Protein AF-A0ABC8UPX9-F1 (afdb_monomer)

pLDDT: mean 74.86, std 20.55, range [38.78, 97.31]

Structure (mmCIF, N/CA/C/O backbone):
data_AF-A0ABC8UPX9-F1
#
_entry.id   AF-A0ABC8UPX9-F1
#
loop_
_atom_site.group_PDB
_atom_site.id
_atom_site.type_symbol
_atom_site.label_atom_id
_atom_site.label_alt_id
_atom_site.label_comp_id
_atom_site.label_asym_id
_atom_site.label_entity_id
_atom_site.label_seq_id
_atom_site.pdbx_PDB_ins_code
_atom_site.Cartn_x
_atom_site.Cartn_y
_atom_site.Cartn_z
_atom_site.occupancy
_atom_site.B_iso_or_equiv
_atom_site.auth_seq_id
_atom_site.auth_comp_id
_atom_site.auth_asym_id
_atom_site.auth_atom_id
_atom_site.pdbx_PDB_model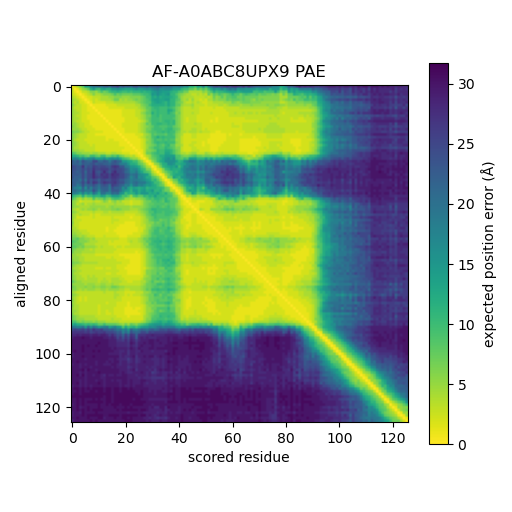_num
ATOM 1 N N . MET A 1 1 ? 20.290 9.338 -8.070 1.00 59.78 1 MET A N 1
ATOM 2 C CA . MET A 1 1 ? 19.021 9.100 -7.344 1.00 59.78 1 MET A CA 1
ATOM 3 C C . MET A 1 1 ? 19.081 7.712 -6.718 1.00 59.78 1 MET A C 1
ATOM 5 O O . MET A 1 1 ? 19.185 6.743 -7.461 1.00 59.78 1 MET A O 1
ATOM 9 N N . GLY A 1 2 ? 19.149 7.624 -5.387 1.00 74.44 2 GLY A N 1
ATOM 10 C CA . GLY A 1 2 ? 19.306 6.357 -4.658 1.00 74.44 2 GLY A CA 1
ATOM 11 C C . GLY A 1 2 ? 17.981 5.633 -4.408 1.00 74.44 2 GLY A C 1
ATOM 12 O O . GLY A 1 2 ? 16.907 6.204 -4.594 1.00 74.44 2 GLY A O 1
ATOM 13 N N . LYS A 1 3 ? 18.064 4.372 -3.965 1.00 79.69 3 LYS A N 1
ATOM 14 C CA . LYS A 1 3 ? 16.906 3.605 -3.485 1.00 79.69 3 LYS A CA 1
ATOM 15 C C . LYS A 1 3 ? 16.260 4.371 -2.318 1.00 79.69 3 LYS A C 1
ATOM 17 O O . LYS A 1 3 ? 16.975 4.687 -1.368 1.00 79.69 3 LYS A O 1
ATOM 22 N N . PRO A 1 4 ? 14.952 4.680 -2.359 1.00 82.06 4 PRO A N 1
ATOM 23 C CA . PRO A 1 4 ? 14.311 5.383 -1.259 1.00 82.06 4 PRO A CA 1
ATOM 24 C C . PRO A 1 4 ? 14.291 4.489 -0.017 1.00 82.06 4 PRO A C 1
ATOM 26 O O . PRO A 1 4 ? 14.042 3.282 -0.116 1.00 82.06 4 PRO A O 1
ATOM 29 N N . THR A 1 5 ? 14.545 5.093 1.142 1.00 86.50 5 THR A N 1
ATOM 30 C CA . THR A 1 5 ? 14.496 4.428 2.448 1.00 86.50 5 THR A CA 1
ATOM 31 C C . THR A 1 5 ? 13.133 4.690 3.092 1.00 86.50 5 THR A C 1
ATOM 33 O O . THR A 1 5 ? 12.782 5.855 3.290 1.00 86.50 5 THR A O 1
ATOM 36 N N . PRO A 1 6 ? 12.343 3.653 3.425 1.00 84.75 6 PRO A N 1
ATOM 37 C CA . PRO A 1 6 ? 11.082 3.834 4.136 1.00 84.75 6 PRO A CA 1
ATOM 38 C C . PRO A 1 6 ? 11.301 4.413 5.536 1.00 84.75 6 PRO A C 1
ATOM 40 O O . PRO A 1 6 ? 12.210 3.992 6.250 1.00 84.75 6 PRO A O 1
ATOM 43 N N . LYS A 1 7 ? 10.418 5.322 5.954 1.00 90.50 7 LYS A N 1
ATOM 44 C CA . LYS A 1 7 ? 10.374 5.856 7.321 1.00 90.50 7 LYS A CA 1
ATOM 45 C C . LYS A 1 7 ? 9.668 4.875 8.256 1.00 90.50 7 LYS A C 1
ATOM 47 O O . LYS A 1 7 ? 8.448 4.926 8.431 1.00 90.50 7 LYS A O 1
ATOM 52 N N . ALA A 1 8 ? 10.422 3.928 8.809 1.00 89.19 8 ALA A N 1
ATOM 53 C CA . ALA A 1 8 ? 9.887 2.865 9.661 1.00 89.19 8 ALA A CA 1
ATOM 54 C C . ALA A 1 8 ? 9.184 3.408 10.920 1.00 89.19 8 ALA A C 1
ATOM 56 O O . ALA A 1 8 ? 8.188 2.842 11.369 1.00 89.19 8 ALA A O 1
ATOM 57 N N . GLU A 1 9 ? 9.661 4.530 11.456 1.00 95.25 9 GLU A N 1
ATOM 58 C CA . GLU A 1 9 ? 9.094 5.242 12.598 1.00 95.25 9 GLU A CA 1
ATOM 59 C C . GLU A 1 9 ? 7.661 5.723 12.341 1.00 95.25 9 GLU A C 1
ATOM 61 O O . GLU A 1 9 ? 6.800 5.581 13.210 1.00 95.25 9 GLU A O 1
ATOM 66 N N . VAL A 1 10 ? 7.371 6.189 11.121 1.00 94.12 10 VAL A N 1
ATOM 67 C CA . VAL A 1 10 ? 6.025 6.619 10.714 1.00 94.12 10 VAL A CA 1
ATOM 68 C C . VAL A 1 10 ? 5.084 5.421 10.688 1.00 94.12 10 VAL A C 1
ATOM 70 O O . VAL A 1 10 ? 4.002 5.460 11.271 1.00 94.12 10 VAL A O 1
ATOM 73 N N . MET A 1 11 ? 5.517 4.316 10.077 1.00 92.50 11 MET A N 1
ATOM 74 C CA . MET A 1 11 ? 4.709 3.097 10.017 1.00 92.50 11 MET A CA 1
ATOM 75 C C . MET A 1 11 ? 4.471 2.495 11.403 1.00 92.50 11 MET A C 1
ATOM 77 O O . MET A 1 11 ? 3.376 2.012 11.683 1.00 92.50 11 MET A O 1
ATOM 81 N N . LYS A 1 12 ? 5.469 2.548 12.291 1.00 94.88 12 LYS A N 1
ATOM 82 C CA . LY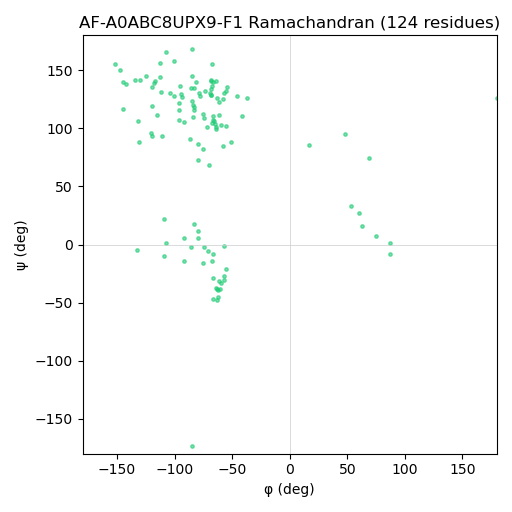S A 1 12 ? 5.332 2.113 13.685 1.00 94.88 12 LYS A CA 1
ATOM 83 C C . LYS A 1 12 ? 4.296 2.955 14.431 1.00 94.88 12 LYS A C 1
ATOM 85 O O . LYS A 1 12 ? 3.459 2.390 15.131 1.00 94.88 12 LYS A O 1
ATOM 90 N N . TYR A 1 13 ? 4.333 4.276 14.266 1.00 96.44 13 TYR A N 1
ATOM 91 C CA . TYR A 1 13 ? 3.359 5.181 14.871 1.00 96.44 13 TYR A CA 1
ATOM 92 C C . TYR A 1 13 ? 1.938 4.934 14.342 1.00 96.44 13 TYR A C 1
ATOM 94 O O . TYR A 1 13 ? 1.013 4.753 15.123 1.00 96.44 13 TYR A O 1
ATOM 102 N N . LEU A 1 14 ? 1.748 4.834 13.025 1.00 95.56 14 LEU A N 1
ATOM 103 C CA . LEU A 1 14 ? 0.417 4.602 12.448 1.00 95.56 14 LEU A CA 1
ATOM 104 C C . LEU A 1 14 ? -0.174 3.254 12.888 1.00 95.56 14 LEU A C 1
ATOM 106 O O . LEU A 1 14 ? -1.355 3.178 13.229 1.00 95.56 14 LEU A O 1
ATOM 110 N N . LYS A 1 15 ? 0.657 2.208 12.985 1.00 92.94 15 LYS A N 1
ATOM 111 C CA . LYS A 1 15 ? 0.248 0.919 13.562 1.00 92.94 15 LYS A CA 1
ATOM 112 C C . LYS A 1 15 ? -0.153 1.038 15.034 1.00 92.94 15 LYS A C 1
ATOM 114 O O . LYS A 1 15 ? -1.136 0.420 15.433 1.00 92.94 15 LYS A O 1
ATOM 119 N N . SER A 1 16 ? 0.550 1.841 15.840 1.00 95.81 16 SER A N 1
ATOM 120 C CA . SER A 1 16 ? 0.154 2.070 17.240 1.00 95.81 16 SER A CA 1
ATOM 121 C C . SER A 1 16 ? -1.168 2.838 17.358 1.00 95.81 16 SER A C 1
ATOM 123 O O . SER A 1 16 ? -1.936 2.586 18.282 1.00 95.81 16 SER A O 1
ATOM 125 N N . GLN A 1 17 ? -1.484 3.690 16.377 1.00 96.56 17 GLN A N 1
ATOM 126 C CA . GLN A 1 17 ? -2.786 4.352 16.219 1.00 96.56 17 GLN A CA 1
ATOM 127 C C . GLN A 1 17 ? -3.863 3.456 15.575 1.00 96.56 17 GLN A C 1
ATOM 129 O O . GLN A 1 17 ? -4.923 3.947 15.194 1.00 96.56 17 GLN A O 1
ATOM 134 N N . LYS A 1 18 ? -3.618 2.144 15.451 1.00 96.12 18 LYS A N 1
ATOM 135 C CA . LYS A 1 18 ? -4.554 1.154 14.886 1.00 96.12 18 LYS A CA 1
ATOM 136 C C . LYS A 1 18 ? -4.957 1.425 13.430 1.00 96.12 18 LYS A C 1
ATOM 138 O O . LYS A 1 18 ? -6.026 0.991 12.995 1.00 96.12 18 LYS A O 1
ATOM 143 N N . TYR A 1 19 ? -4.105 2.100 12.657 1.00 97.31 19 TYR A N 1
ATOM 144 C CA . TYR A 1 19 ? -4.281 2.133 11.210 1.00 97.31 19 TYR A CA 1
ATOM 145 C C . TYR A 1 19 ? -4.008 0.750 10.632 1.00 97.31 19 TYR A C 1
ATOM 147 O O . TYR A 1 19 ? -3.019 0.094 10.961 1.00 97.31 19 TYR A O 1
ATOM 155 N N . THR A 1 20 ? -4.899 0.329 9.748 1.00 95.62 20 THR A N 1
ATOM 156 C CA . THR A 1 20 ? -4.811 -0.935 9.028 1.00 95.62 20 THR A CA 1
ATOM 157 C C . THR A 1 20 ? -4.164 -0.697 7.673 1.00 95.62 20 THR A C 1
ATOM 159 O O . THR A 1 20 ? -4.510 0.268 6.990 1.00 95.62 20 THR A O 1
ATOM 162 N N . ASP A 1 21 ? -3.241 -1.570 7.275 1.00 95.62 21 ASP A N 1
ATOM 163 C CA . ASP A 1 21 ? -2.574 -1.491 5.982 1.00 95.62 21 ASP A CA 1
ATOM 164 C C . ASP A 1 21 ? -3.307 -2.349 4.945 1.00 95.62 21 ASP A C 1
ATOM 166 O O . ASP A 1 21 ? -3.529 -3.539 5.154 1.00 95.62 21 ASP A O 1
ATOM 170 N N . GLY A 1 22 ? -3.662 -1.762 3.799 1.00 94.75 22 GLY A N 1
ATOM 171 C CA . GLY A 1 22 ? -4.288 -2.492 2.697 1.00 94.75 22 GLY A CA 1
ATOM 172 C C . GLY A 1 22 ? -3.445 -3.673 2.211 1.00 94.75 22 GLY A C 1
ATOM 173 O O . GLY A 1 22 ? -4.005 -4.661 1.750 1.00 94.75 22 GLY A O 1
ATOM 174 N N . LYS A 1 23 ? -2.114 -3.626 2.378 1.00 92.88 23 LYS A N 1
ATOM 175 C CA . LYS A 1 23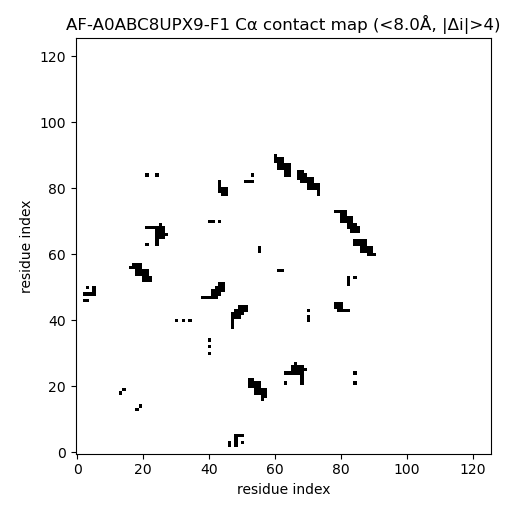 ? -1.213 -4.744 2.050 1.00 92.88 23 LYS A CA 1
ATOM 176 C C . LYS A 1 23 ? -1.578 -6.039 2.782 1.00 92.88 23 LYS A C 1
ATOM 178 O O . LYS A 1 23 ? -1.364 -7.116 2.232 1.00 92.88 23 LYS A O 1
ATOM 183 N N . ASP A 1 24 ? -2.146 -5.937 3.980 1.00 92.69 24 ASP A N 1
ATOM 184 C CA . ASP A 1 24 ? -2.544 -7.093 4.789 1.00 92.69 24 ASP A CA 1
ATOM 185 C C . ASP A 1 24 ? -3.774 -7.824 4.198 1.00 92.69 24 ASP A C 1
ATOM 187 O O . ASP A 1 24 ? -4.144 -8.895 4.665 1.00 92.69 24 ASP A O 1
ATOM 191 N N . TYR A 1 25 ? -4.382 -7.271 3.137 1.00 93.31 25 TYR A N 1
ATOM 192 C CA . TYR A 1 25 ? -5.542 -7.807 2.413 1.00 93.31 25 TYR A CA 1
ATOM 193 C C . TYR A 1 25 ? -5.163 -8.318 1.014 1.00 93.31 25 TYR A C 1
ATOM 195 O O . TYR A 1 25 ? -6.010 -8.390 0.121 1.00 93.31 25 TYR A O 1
ATOM 203 N N . ALA A 1 26 ? -3.890 -8.646 0.790 1.00 89.25 26 ALA A N 1
ATOM 204 C CA . ALA A 1 26 ? -3.451 -9.316 -0.431 1.00 89.25 26 ALA A CA 1
ATOM 205 C C . ALA A 1 26 ? -3.989 -10.756 -0.483 1.00 89.25 26 ALA A C 1
ATOM 207 O O . ALA A 1 26 ? -4.053 -11.434 0.540 1.00 89.25 26 ALA A O 1
ATOM 208 N N . GLY A 1 27 ? -4.399 -11.207 -1.669 1.00 77.31 27 GLY A N 1
ATOM 209 C CA . GLY A 1 27 ? -4.842 -12.587 -1.891 1.00 77.31 27 GLY A CA 1
ATOM 210 C C . GLY A 1 27 ? -3.690 -13.541 -2.177 1.00 77.31 27 GLY A C 1
ATOM 211 O O . GLY A 1 27 ? -2.519 -13.154 -2.141 1.00 77.31 27 GLY A O 1
ATOM 212 N N . GLU A 1 28 ? -4.035 -14.780 -2.529 1.00 65.81 28 GLU A N 1
ATOM 213 C CA . GLU A 1 28 ? -3.108 -15.698 -3.192 1.00 65.81 28 GLU A CA 1
ATOM 214 C C . GLU A 1 28 ? -2.759 -15.104 -4.560 1.00 65.81 28 GLU A C 1
ATOM 216 O O . GLU A 1 28 ? -3.553 -15.098 -5.497 1.00 65.81 28 GLU A O 1
ATOM 221 N N . CYS A 1 29 ? -1.600 -14.464 -4.641 1.00 54.84 29 CYS A N 1
ATOM 222 C CA . CYS A 1 29 ? -1.177 -13.762 -5.840 1.00 54.84 29 CYS A CA 1
ATOM 223 C C . CYS A 1 29 ? -0.724 -14.788 -6.889 1.00 54.84 29 CYS A C 1
ATOM 225 O O . CYS A 1 29 ? 0.328 -15.407 -6.716 1.00 54.84 29 CYS A O 1
ATOM 227 N N . GLU A 1 30 ? -1.457 -14.938 -7.998 1.00 50.44 30 GLU A N 1
ATOM 228 C CA . GLU A 1 30 ? -0.844 -15.447 -9.226 1.00 50.44 30 GLU A CA 1
ATOM 229 C C . GLU A 1 30 ? 0.253 -14.455 -9.621 1.00 50.44 30 GLU A C 1
ATOM 231 O O . GLU A 1 30 ? 0.018 -13.253 -9.763 1.00 50.44 30 GLU A O 1
ATOM 236 N N . SER A 1 31 ? 1.486 -14.936 -9.740 1.00 45.03 31 SER A N 1
ATOM 237 C CA . SER A 1 31 ? 2.666 -14.130 -10.035 1.00 45.03 31 SER A CA 1
ATOM 238 C C . SER A 1 31 ? 2.641 -13.612 -11.481 1.00 45.03 31 SER A C 1
ATOM 240 O O . SER A 1 31 ? 3.442 -14.028 -12.313 1.00 45.03 31 SER A O 1
ATOM 242 N N .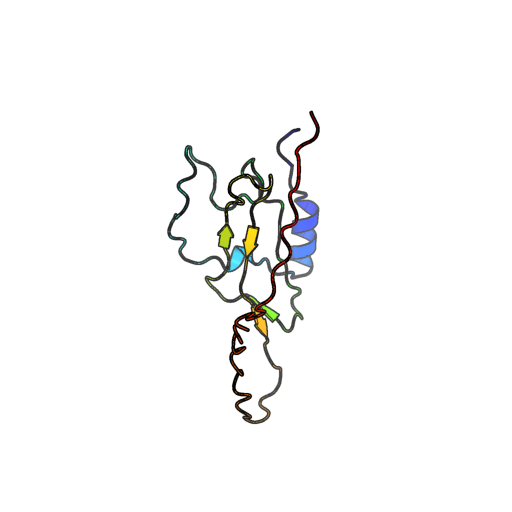 VAL A 1 32 ? 1.721 -12.706 -11.822 1.00 44.91 32 VAL A N 1
ATOM 243 C CA . VAL A 1 32 ? 1.543 -12.216 -13.205 1.00 44.91 32 VAL A CA 1
ATOM 244 C C . VAL A 1 32 ? 2.650 -11.237 -13.622 1.00 44.91 32 VAL A C 1
ATOM 246 O O . VAL A 1 32 ? 2.736 -10.821 -14.775 1.00 44.91 32 VAL A O 1
ATOM 249 N N . VAL A 1 33 ? 3.586 -10.915 -12.726 1.00 44.78 33 VAL A N 1
ATOM 250 C CA . VAL A 1 33 ? 4.848 -10.293 -13.122 1.00 44.78 33 VAL A CA 1
ATOM 251 C C . VAL A 1 33 ? 5.990 -11.048 -12.459 1.00 44.78 33 VAL A C 1
ATOM 253 O O . VAL A 1 33 ? 6.453 -10.692 -11.377 1.00 44.78 33 VAL A O 1
ATOM 256 N N . MET A 1 34 ? 6.475 -12.097 -13.131 1.00 40.34 34 MET A N 1
ATOM 257 C CA . MET A 1 34 ? 7.878 -12.486 -13.007 1.00 40.34 34 MET A CA 1
ATOM 258 C C . MET A 1 34 ? 8.709 -11.271 -13.437 1.00 40.34 34 MET A C 1
ATOM 260 O O . MET A 1 34 ? 9.077 -11.132 -14.602 1.00 40.34 34 MET A O 1
ATOM 264 N N . ILE A 1 35 ? 8.958 -10.332 -12.520 1.00 46.97 35 ILE A N 1
ATOM 265 C CA . ILE A 1 35 ? 9.979 -9.317 -12.746 1.00 46.97 35 ILE A CA 1
ATOM 266 C C . ILE A 1 35 ? 11.285 -10.095 -12.750 1.00 46.97 35 ILE A C 1
ATOM 268 O O . ILE A 1 35 ? 11.685 -10.685 -11.744 1.00 46.97 35 ILE A O 1
ATOM 272 N N . ALA A 1 36 ? 11.884 -10.166 -13.936 1.00 42.62 36 ALA A N 1
ATOM 273 C CA . ALA A 1 36 ? 13.195 -10.734 -14.162 1.00 42.62 36 ALA A CA 1
ATOM 274 C C . ALA A 1 36 ? 14.131 -10.389 -12.986 1.00 42.62 36 ALA A C 1
ATOM 276 O O . ALA A 1 36 ? 14.291 -9.221 -12.643 1.00 42.62 36 ALA A O 1
ATOM 277 N N . LYS A 1 37 ? 14.744 -11.421 -12.390 1.00 45.34 37 LYS A N 1
ATOM 278 C CA . LYS A 1 37 ? 15.706 -11.352 -11.271 1.00 45.34 37 LYS A CA 1
ATOM 279 C C . LYS A 1 37 ? 15.141 -10.915 -9.906 1.00 45.34 37 LYS A C 1
ATOM 281 O O . LYS A 1 37 ? 15.470 -9.847 -9.403 1.00 45.34 37 LYS A O 1
ATOM 286 N N . GLY A 1 38 ? 14.410 -11.807 -9.234 1.00 45.84 38 GLY A N 1
ATOM 287 C CA . GLY A 1 38 ? 14.410 -11.894 -7.760 1.00 45.84 38 GLY A CA 1
ATOM 288 C C . GLY A 1 38 ? 13.906 -10.678 -6.966 1.00 45.84 38 GLY A C 1
ATOM 289 O O . GLY A 1 38 ? 14.174 -10.593 -5.768 1.00 45.84 38 GLY A O 1
ATOM 290 N N . GLN A 1 39 ? 13.194 -9.731 -7.588 1.00 47.25 39 GLN A N 1
ATOM 291 C CA . GLN A 1 39 ? 12.593 -8.597 -6.883 1.00 47.25 39 GLN A CA 1
ATOM 292 C C . GLN A 1 39 ? 11.245 -8.989 -6.264 1.00 47.25 39 GLN A C 1
ATOM 294 O O . GLN A 1 39 ? 10.406 -9.623 -6.899 1.00 47.25 39 GLN A O 1
ATOM 299 N N . SER A 1 40 ? 11.038 -8.591 -5.006 1.00 49.53 40 SER A N 1
ATOM 300 C CA . SER A 1 40 ? 9.785 -8.819 -4.284 1.00 49.53 40 SER A CA 1
ATOM 301 C C . SER A 1 40 ? 8.624 -8.085 -4.962 1.00 49.53 40 SER A C 1
ATOM 303 O O . SER A 1 40 ? 8.660 -6.865 -5.125 1.00 49.53 40 SER A O 1
ATOM 305 N N . VAL A 1 41 ? 7.565 -8.835 -5.272 1.00 55.31 41 VAL A N 1
ATOM 306 C CA . VAL A 1 41 ? 6.278 -8.400 -5.856 1.00 55.31 41 VAL A CA 1
ATOM 307 C C . VAL A 1 41 ? 5.520 -7.327 -5.052 1.00 55.31 41 VAL A C 1
ATOM 309 O O . VAL A 1 41 ? 4.458 -6.877 -5.467 1.00 55.31 41 VAL A O 1
ATOM 312 N N . GLN A 1 42 ? 6.047 -6.894 -3.905 1.00 65.06 42 GLN A N 1
ATOM 313 C CA . GLN A 1 42 ? 5.422 -5.899 -3.027 1.00 65.06 42 GLN A CA 1
ATOM 314 C C . GLN A 1 42 ? 6.122 -4.532 -3.041 1.00 65.06 42 GLN A C 1
ATOM 316 O O . GLN A 1 42 ? 5.719 -3.632 -2.301 1.00 65.06 42 GLN A O 1
ATOM 321 N N . GLY A 1 43 ? 7.181 -4.367 -3.839 1.00 82.25 43 GLY A N 1
ATOM 322 C CA . GLY A 1 43 ? 7.797 -3.064 -4.070 1.00 82.25 43 GLY A CA 1
ATOM 323 C C . GLY A 1 43 ? 6.863 -2.140 -4.849 1.00 82.25 43 GLY A C 1
ATOM 324 O O . GLY A 1 43 ? 6.241 -2.563 -5.818 1.00 82.25 43 GLY A O 1
ATOM 325 N N . THR A 1 44 ? 6.767 -0.878 -4.438 1.00 88.94 44 THR A N 1
ATOM 326 C CA . THR A 1 44 ? 5.906 0.118 -5.100 1.00 88.94 44 THR A CA 1
ATOM 327 C C . THR A 1 44 ? 6.707 1.166 -5.859 1.00 88.94 44 THR A C 1
ATOM 329 O O . THR A 1 44 ? 6.129 1.900 -6.643 1.00 88.94 44 THR A O 1
ATOM 332 N N . CYS A 1 45 ? 8.032 1.213 -5.698 1.00 88.38 45 CYS A N 1
ATOM 333 C CA . CYS A 1 45 ? 8.924 1.999 -6.549 1.00 88.38 45 CYS A CA 1
ATOM 334 C C . CYS A 1 45 ? 9.752 1.110 -7.487 1.00 88.38 45 CYS A C 1
ATOM 336 O O . CYS A 1 45 ? 9.931 -0.086 -7.244 1.00 88.38 45 CYS A O 1
ATOM 338 N N . LYS A 1 46 ? 10.367 1.724 -8.505 1.00 84.62 46 LYS A N 1
ATOM 339 C CA . LYS A 1 46 ? 11.240 1.068 -9.496 1.00 84.62 46 LYS A CA 1
ATOM 340 C C . LYS A 1 46 ? 12.414 0.287 -8.894 1.00 84.62 46 LYS A C 1
ATOM 342 O O . LYS A 1 46 ? 12.971 -0.590 -9.542 1.00 84.62 46 LYS A O 1
ATOM 347 N N . TYR A 1 47 ? 12.802 0.599 -7.656 1.00 83.19 47 TYR A N 1
ATOM 348 C CA . TYR A 1 47 ? 13.895 -0.065 -6.937 1.00 83.19 47 TYR A CA 1
ATOM 349 C C . TYR A 1 47 ? 13.431 -1.254 -6.077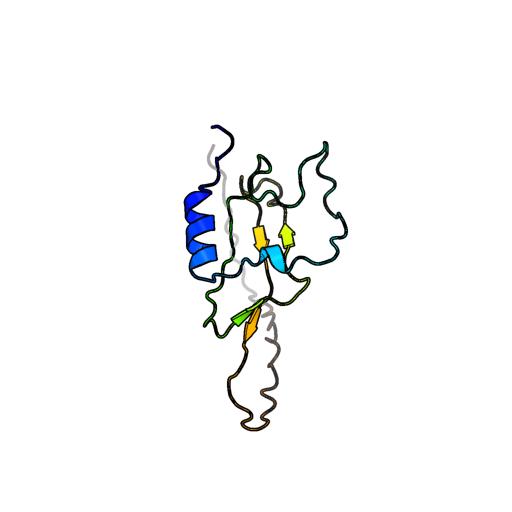 1.00 83.19 47 TYR A C 1
ATOM 351 O O . TYR A 1 47 ? 14.221 -1.808 -5.309 1.00 83.19 47 TYR A O 1
ATOM 359 N N . GLY A 1 48 ? 12.150 -1.627 -6.153 1.00 83.06 48 GLY A N 1
ATOM 360 C CA . GLY A 1 48 ? 11.562 -2.709 -5.364 1.00 83.06 48 GLY A CA 1
ATOM 361 C C . GLY A 1 48 ? 11.316 -2.354 -3.892 1.00 83.06 48 GLY A C 1
ATOM 362 O O . GLY A 1 48 ? 10.962 -3.230 -3.108 1.00 83.06 48 GLY A O 1
ATOM 363 N N . THR A 1 49 ? 11.496 -1.091 -3.484 1.00 87.56 49 THR A N 1
ATOM 364 C CA . THR A 1 49 ? 11.096 -0.631 -2.146 1.00 87.56 49 THR A CA 1
ATOM 365 C C . THR A 1 49 ? 9.603 -0.321 -2.134 1.00 87.56 49 THR A C 1
ATOM 367 O O . THR A 1 49 ? 9.081 0.294 -3.060 1.00 87.56 49 THR A O 1
ATOM 370 N N . ARG A 1 50 ? 8.912 -0.685 -1.054 1.00 90.69 50 ARG A N 1
ATOM 371 C CA . ARG A 1 50 ? 7.559 -0.202 -0.780 1.00 90.69 50 ARG A CA 1
ATOM 372 C C . ARG A 1 50 ? 7.596 1.169 -0.109 1.00 90.69 50 ARG A C 1
ATOM 374 O O . ARG A 1 50 ? 8.102 1.303 1.003 1.00 90.69 50 ARG A O 1
ATOM 381 N N . VAL A 1 51 ? 7.065 2.171 -0.792 1.00 91.75 51 VAL A N 1
ATOM 382 C CA . VAL A 1 51 ? 6.997 3.566 -0.329 1.00 91.75 51 VAL A CA 1
ATOM 383 C C . VAL A 1 51 ? 5.611 4.190 -0.513 1.00 91.75 51 VAL A C 1
ATOM 385 O O . VAL A 1 51 ? 5.382 5.285 -0.012 1.00 91.75 51 VAL A O 1
ATOM 388 N N . ASP A 1 52 ? 4.681 3.465 -1.137 1.00 93.19 52 ASP A N 1
ATOM 389 C CA . ASP A 1 52 ? 3.288 3.857 -1.335 1.00 93.19 52 ASP A CA 1
ATOM 390 C C . ASP A 1 52 ? 2.375 2.950 -0.502 1.00 93.19 52 ASP A C 1
ATOM 392 O O . ASP A 1 52 ? 2.502 1.717 -0.503 1.00 93.19 52 ASP A O 1
ATOM 396 N N . TYR A 1 53 ? 1.457 3.569 0.235 1.00 94.50 53 TYR A N 1
ATOM 397 C CA . TYR A 1 53 ? 0.639 2.910 1.248 1.00 94.50 53 TYR A CA 1
ATOM 398 C C . TYR A 1 53 ? -0.817 3.340 1.101 1.00 94.50 53 TYR A C 1
ATOM 400 O O . TYR A 1 53 ? -1.101 4.510 0.857 1.00 94.50 53 TYR A O 1
ATOM 408 N N . ILE A 1 54 ? -1.738 2.398 1.301 1.00 96.38 54 ILE A N 1
ATOM 409 C CA . ILE A 1 54 ? -3.161 2.687 1.484 1.00 96.38 54 ILE A CA 1
ATOM 410 C C . ILE A 1 54 ? -3.486 2.254 2.905 1.00 96.38 54 ILE A C 1
ATOM 412 O O . ILE A 1 54 ? -3.423 1.065 3.215 1.00 96.38 54 ILE A O 1
ATOM 416 N N . LEU A 1 55 ? -3.767 3.224 3.771 1.00 96.62 55 LEU A N 1
ATOM 417 C CA . LEU A 1 55 ? -4.032 2.998 5.186 1.00 96.62 55 LEU A CA 1
ATOM 418 C C . LEU A 1 55 ? -5.457 3.428 5.513 1.00 96.62 55 LEU A C 1
ATOM 420 O O . LEU A 1 55 ? -5.924 4.452 5.018 1.00 96.62 55 LEU A O 1
ATOM 424 N N . ALA A 1 56 ? -6.130 2.664 6.365 1.00 96.25 56 ALA A N 1
ATOM 425 C CA . ALA A 1 56 ? -7.452 3.000 6.879 1.00 96.25 56 ALA A CA 1
ATOM 426 C C . ALA A 1 56 ? -7.399 3.132 8.400 1.00 96.25 56 ALA A C 1
ATOM 428 O O . ALA A 1 56 ? -6.810 2.286 9.075 1.00 96.25 56 ALA A O 1
ATOM 429 N N . SER A 1 57 ? -8.024 4.174 8.943 1.00 95.25 57 SER A N 1
ATOM 430 C CA . SER A 1 57 ? -8.225 4.306 10.385 1.00 95.25 57 SER A CA 1
ATOM 431 C C . SER A 1 57 ? -9.199 3.235 10.891 1.00 95.25 57 SER A C 1
ATOM 433 O O . SER A 1 57 ? -10.044 2.725 10.147 1.00 95.25 57 SER A O 1
ATOM 435 N N . SER A 1 58 ? -9.107 2.878 12.173 1.00 91.44 58 SER A N 1
ATOM 436 C CA . SER A 1 58 ? -9.960 1.835 12.760 1.00 91.44 58 SER A CA 1
ATOM 437 C C . SER A 1 58 ? -11.458 2.172 12.713 1.00 91.44 58 SER A C 1
ATOM 439 O O . SER A 1 58 ? -12.293 1.277 12.564 1.00 91.44 58 SER A O 1
ATOM 441 N N . ASP A 1 59 ? -11.793 3.459 12.794 1.00 91.81 59 ASP A N 1
ATOM 442 C CA . ASP A 1 59 ? -13.147 4.024 12.763 1.00 91.81 59 ASP A CA 1
ATOM 443 C C . ASP A 1 59 ? -13.684 4.284 11.343 1.00 91.81 59 ASP A C 1
ATOM 445 O O . ASP A 1 59 ? -14.839 4.674 11.181 1.00 91.81 59 ASP A O 1
ATOM 449 N N . SER A 1 60 ? -12.887 4.020 10.301 1.00 92.69 60 SER A N 1
ATOM 450 C CA . SER A 1 60 ? -13.327 4.163 8.913 1.00 92.69 60 SER A CA 1
ATOM 451 C C . SER A 1 60 ? -14.567 3.307 8.629 1.00 92.69 60 SER A C 1
ATOM 453 O O . SER A 1 60 ? -14.574 2.096 8.884 1.00 92.69 60 SER A O 1
ATOM 455 N N . GLN A 1 61 ? -15.586 3.929 8.019 1.00 94.19 61 GLN A N 1
ATOM 456 C CA . GLN A 1 61 ? -16.771 3.250 7.473 1.00 94.19 61 GLN A CA 1
ATOM 457 C C . GLN A 1 61 ? -16.436 2.370 6.262 1.00 94.19 61 GLN A C 1
ATOM 459 O O . GLN A 1 61 ? -17.254 1.554 5.853 1.00 94.19 61 GLN A O 1
ATOM 464 N N . TYR A 1 62 ? -15.250 2.529 5.676 1.00 94.94 62 TYR A N 1
ATOM 465 C CA . TYR A 1 62 ? -14.762 1.696 4.586 1.00 94.94 62 TYR A CA 1
ATOM 466 C C . TYR A 1 62 ? -13.783 0.658 5.118 1.00 94.94 62 TYR A C 1
ATOM 468 O O . TYR A 1 62 ? -12.813 1.010 5.797 1.00 94.94 62 TYR A O 1
ATOM 476 N N . LYS A 1 63 ? -14.027 -0.611 4.789 1.00 95.25 63 LYS A N 1
ATOM 477 C CA . LYS A 1 63 ? -13.147 -1.738 5.113 1.00 95.25 63 LYS A CA 1
ATOM 478 C C . LYS A 1 63 ? -12.553 -2.315 3.834 1.00 95.25 63 LYS A C 1
ATOM 480 O O . LYS A 1 63 ? -13.222 -2.346 2.802 1.00 95.25 63 LYS A O 1
ATOM 485 N N . PHE A 1 64 ? -11.299 -2.752 3.904 1.00 96.75 64 PHE A N 1
ATOM 486 C CA . PHE A 1 64 ? -10.637 -3.422 2.788 1.00 96.75 64 PHE A CA 1
ATOM 487 C C . PHE A 1 64 ? -11.261 -4.798 2.543 1.00 96.75 64 PHE A C 1
ATOM 489 O O . PHE A 1 64 ? -11.618 -5.504 3.486 1.00 96.75 64 PHE A O 1
ATOM 496 N N . ILE A 1 65 ? -11.392 -5.175 1.272 1.00 95.69 65 ILE A N 1
ATOM 497 C CA . ILE A 1 65 ? -11.883 -6.496 0.879 1.00 95.69 65 ILE A CA 1
ATOM 498 C C . ILE A 1 65 ? -10.699 -7.477 0.891 1.00 95.69 65 ILE A C 1
ATOM 500 O O . ILE A 1 65 ? -9.709 -7.220 0.195 1.00 95.69 65 ILE A O 1
ATOM 504 N N . PRO A 1 66 ? -10.763 -8.591 1.647 1.00 95.38 66 PRO A N 1
ATOM 505 C CA . PRO A 1 66 ? -9.720 -9.612 1.628 1.00 95.38 66 PRO A CA 1
ATOM 506 C C . PRO A 1 66 ? -9.456 -10.115 0.208 1.00 95.38 66 PRO A C 1
ATOM 508 O O . PRO A 1 66 ? -10.388 -10.361 -0.553 1.00 95.38 66 PRO A O 1
ATOM 511 N N . GLY A 1 67 ? -8.187 -10.247 -0.159 1.00 91.94 67 GLY A N 1
ATOM 512 C CA . GLY A 1 67 ? -7.783 -10.703 -1.485 1.00 91.94 67 GLY A CA 1
ATOM 513 C C . GLY A 1 67 ? -7.653 -9.611 -2.549 1.00 91.94 67 GLY A C 1
ATOM 514 O O . GLY A 1 67 ? -7.175 -9.893 -3.643 1.00 91.94 67 GLY A O 1
ATOM 515 N N . SER A 1 68 ? -8.059 -8.371 -2.261 1.00 92.69 68 SER A N 1
ATOM 516 C CA . SER A 1 68 ? -8.173 -7.319 -3.283 1.00 92.69 68 SER A CA 1
ATOM 517 C C . SER A 1 68 ? -6.927 -6.446 -3.460 1.00 92.69 68 SER A C 1
ATOM 519 O O . SER A 1 68 ? -6.827 -5.704 -4.446 1.00 92.69 68 SER A O 1
ATOM 521 N N . TYR A 1 69 ? -5.976 -6.501 -2.522 1.00 93.56 69 TYR A N 1
ATOM 522 C CA . TYR A 1 69 ? -4.761 -5.700 -2.632 1.00 93.56 69 TYR A CA 1
ATOM 523 C C . TYR A 1 69 ? -3.880 -6.193 -3.779 1.00 93.56 69 TYR A C 1
ATOM 525 O O . TYR A 1 69 ? -3.538 -7.371 -3.863 1.00 93.56 69 TYR A O 1
ATOM 533 N N . SER A 1 70 ? -3.479 -5.273 -4.650 1.00 90.19 70 SER A N 1
ATOM 534 C CA . SER A 1 70 ? -2.659 -5.551 -5.827 1.00 90.19 70 SER A CA 1
ATOM 535 C C . SER A 1 70 ? -1.729 -4.380 -6.146 1.00 90.19 70 SER A C 1
ATOM 537 O O . SER A 1 70 ? -2.032 -3.218 -5.863 1.00 90.19 70 SER A O 1
ATOM 539 N N . VAL A 1 71 ? -0.577 -4.698 -6.742 1.00 89.75 71 VAL A N 1
ATOM 540 C CA . VAL A 1 71 ? 0.391 -3.720 -7.251 1.00 89.75 71 VAL A CA 1
ATOM 541 C C . VAL A 1 71 ? 0.545 -3.943 -8.751 1.00 89.75 71 VAL A C 1
ATOM 543 O O . VAL A 1 71 ? 0.950 -5.020 -9.182 1.00 89.75 71 VAL A O 1
ATOM 546 N N . TYR A 1 72 ? 0.223 -2.931 -9.553 1.00 86.94 72 TYR A N 1
ATOM 547 C CA . TYR A 1 72 ? 0.322 -2.986 -11.009 1.00 86.94 72 TYR A CA 1
ATOM 548 C C . TYR A 1 72 ? 1.538 -2.205 -11.484 1.00 86.94 72 TYR A C 1
ATOM 550 O O . TYR A 1 72 ? 1.720 -1.036 -11.134 1.00 86.94 72 TYR A O 1
ATOM 558 N N . SER A 1 73 ? 2.346 -2.833 -12.339 1.00 85.19 73 SER A N 1
ATOM 559 C CA . SER A 1 73 ? 3.442 -2.141 -13.011 1.00 85.19 73 SER A CA 1
ATOM 560 C C . SER A 1 73 ? 2.914 -0.922 -13.767 1.00 85.19 73 SER A C 1
ATOM 562 O O . SER A 1 73 ? 1.969 -1.021 -14.550 1.00 85.19 73 SER A O 1
ATOM 564 N N . SER A 1 74 ? 3.580 0.217 -13.587 1.00 87.12 74 SER A N 1
ATOM 565 C CA . SER A 1 74 ? 3.360 1.428 -14.386 1.00 87.12 74 SER A CA 1
ATOM 566 C C . SER A 1 74 ? 3.772 1.253 -15.848 1.00 87.12 74 SER A C 1
ATOM 568 O O . SER A 1 74 ? 3.548 2.150 -16.659 1.00 87.12 74 SER A O 1
ATOM 570 N N . LYS A 1 75 ? 4.423 0.132 -16.193 1.00 87.88 75 LYS A N 1
ATOM 571 C CA . LYS A 1 75 ? 4.989 -0.143 -17.521 1.00 87.88 75 LYS A CA 1
ATOM 572 C C . LYS A 1 75 ? 5.924 0.975 -18.004 1.00 87.88 75 LYS A C 1
ATOM 574 O O . LYS A 1 75 ? 5.984 1.269 -19.190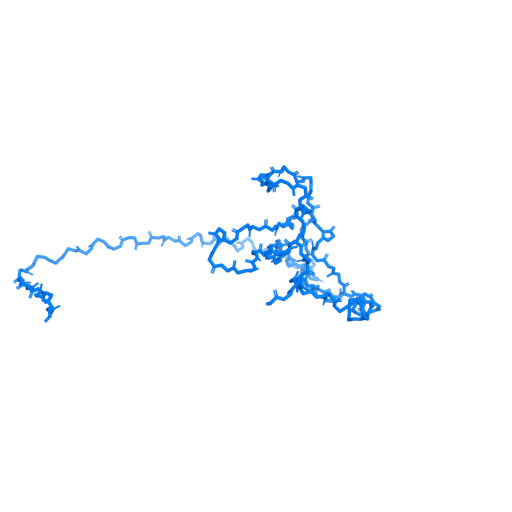 1.00 87.88 75 LYS A O 1
ATOM 579 N N . GLY A 1 76 ? 6.637 1.609 -17.069 1.00 86.25 76 GLY A N 1
ATOM 580 C CA . GLY A 1 76 ? 7.605 2.669 -17.360 1.00 86.25 76 GLY A CA 1
ATOM 581 C C . GLY A 1 76 ? 7.023 4.081 -17.445 1.00 86.25 76 GLY A C 1
ATOM 582 O O . GLY A 1 76 ? 7.778 5.018 -17.667 1.00 86.25 76 GLY A O 1
ATOM 583 N N . THR A 1 77 ? 5.718 4.266 -17.224 1.00 91.06 77 THR A N 1
ATOM 584 C CA . THR A 1 77 ? 5.096 5.609 -17.208 1.00 91.06 77 THR A CA 1
ATOM 585 C C . THR A 1 77 ? 5.389 6.407 -15.932 1.00 91.06 77 THR A C 1
ATOM 587 O O . THR A 1 77 ? 5.198 7.617 -15.895 1.00 91.06 77 THR A O 1
ATOM 590 N N . SER A 1 78 ? 5.866 5.735 -14.885 1.00 91.19 78 SER A N 1
ATOM 591 C CA . SER A 1 78 ? 6.280 6.317 -13.609 1.00 91.19 78 SER A CA 1
ATOM 592 C C . SER A 1 78 ? 7.361 5.437 -12.989 1.00 91.19 78 SER A C 1
ATOM 594 O O . SER A 1 78 ? 7.410 4.230 -13.249 1.00 91.19 78 SER A O 1
ATOM 596 N N . ASP A 1 79 ? 8.205 6.015 -12.139 1.00 88.12 79 ASP A N 1
ATOM 597 C CA . ASP A 1 79 ? 9.096 5.254 -11.270 1.00 88.12 79 ASP A CA 1
ATOM 598 C C . ASP A 1 79 ? 8.416 4.701 -10.011 1.00 88.12 79 ASP A C 1
ATOM 600 O O . ASP A 1 79 ? 9.081 4.064 -9.192 1.00 88.12 79 ASP A O 1
ATOM 604 N N . HIS A 1 80 ? 7.098 4.870 -9.900 1.00 92.31 80 HIS A N 1
ATOM 605 C CA . HIS A 1 80 ? 6.229 4.173 -8.964 1.00 92.31 80 HIS A CA 1
ATOM 606 C C . HIS A 1 80 ? 5.262 3.239 -9.701 1.00 92.31 80 HIS A C 1
ATOM 608 O O . HIS A 1 80 ? 4.979 3.396 -10.889 1.00 92.31 80 HIS A O 1
ATOM 614 N N . HIS A 1 81 ? 4.781 2.224 -8.999 1.00 90.12 81 HIS A N 1
ATOM 615 C CA . HIS A 1 81 ? 3.751 1.288 -9.427 1.00 90.12 81 HIS A CA 1
ATOM 616 C C . HIS A 1 81 ? 2.405 1.678 -8.813 1.00 90.12 81 HIS A C 1
ATOM 618 O O . HIS A 1 81 ? 2.338 2.372 -7.801 1.00 90.12 81 HIS A O 1
ATOM 624 N N . ILE A 1 82 ? 1.317 1.231 -9.432 1.00 91.56 82 ILE A N 1
ATOM 625 C CA . ILE A 1 82 ? -0.035 1.555 -8.981 1.00 91.56 82 ILE A CA 1
ATOM 626 C C . ILE A 1 82 ? -0.418 0.581 -7.873 1.00 91.56 82 ILE A C 1
ATOM 628 O O . ILE A 1 82 ? -0.479 -0.624 -8.104 1.00 91.56 82 ILE A O 1
ATOM 632 N N . VAL A 1 83 ? -0.714 1.102 -6.687 1.00 93.31 83 VAL A N 1
ATOM 633 C CA . VAL A 1 83 ? -1.253 0.318 -5.573 1.00 93.31 83 VAL A CA 1
ATOM 634 C C . VAL A 1 83 ? -2.776 0.413 -5.591 1.00 93.31 83 VAL A C 1
ATOM 636 O O . VAL A 1 83 ? -3.327 1.511 -5.645 1.00 93.31 83 VAL A O 1
ATOM 639 N N . LYS A 1 84 ? -3.464 -0.728 -5.536 1.00 93.75 84 LYS A N 1
ATOM 640 C CA . LYS A 1 84 ? -4.928 -0.823 -5.510 1.00 93.75 84 LYS A CA 1
ATOM 641 C C . LYS A 1 84 ? -5.360 -1.734 -4.371 1.00 93.75 84 LYS A C 1
ATOM 643 O O . LYS A 1 84 ? -4.743 -2.767 -4.143 1.00 93.75 84 LYS A O 1
ATOM 648 N N . VAL A 1 85 ? -6.451 -1.383 -3.707 1.00 94.94 85 VAL A N 1
ATOM 649 C CA . VAL A 1 85 ? -7.203 -2.267 -2.813 1.00 94.94 85 VAL A CA 1
ATOM 650 C C . VAL A 1 85 ? -8.675 -1.919 -2.965 1.00 94.94 85 VAL A C 1
ATOM 652 O O . VAL A 1 85 ? -9.015 -0.742 -3.101 1.00 94.94 85 VAL A O 1
ATOM 655 N N . ASP A 1 86 ? -9.539 -2.925 -2.987 1.00 96.19 86 ASP A N 1
ATOM 656 C CA . ASP A 1 86 ? -10.975 -2.689 -3.054 1.00 96.19 86 ASP A CA 1
ATOM 657 C C . ASP A 1 86 ? -11.520 -2.449 -1.641 1.00 96.19 86 ASP A C 1
ATOM 659 O O . ASP A 1 86 ? -11.051 -3.031 -0.657 1.00 96.19 86 ASP A O 1
ATOM 663 N N . VAL A 1 87 ? -12.511 -1.564 -1.535 1.00 96.69 87 VAL A N 1
ATOM 664 C CA . VAL A 1 87 ? -13.146 -1.198 -0.266 1.00 96.69 87 VAL A CA 1
ATOM 665 C C . VAL A 1 87 ? -14.651 -1.398 -0.333 1.00 96.69 87 VAL A C 1
ATOM 667 O O . VAL A 1 87 ? -15.283 -1.151 -1.359 1.00 96.69 87 VAL A O 1
ATOM 670 N N . VAL A 1 88 ? -15.233 -1.798 0.791 1.00 96.31 88 VAL A N 1
ATOM 671 C CA . VAL A 1 88 ? -16.681 -1.874 0.989 1.00 96.31 88 VAL A CA 1
ATOM 672 C C . VAL A 1 88 ? -17.088 -0.924 2.106 1.00 96.31 88 VAL A C 1
ATOM 674 O O . VAL A 1 88 ? -16.395 -0.812 3.119 1.00 96.31 88 VAL A O 1
ATOM 677 N N . ARG A 1 89 ? -18.207 -0.219 1.920 1.00 94.44 89 ARG A N 1
ATOM 678 C CA . ARG A 1 89 ? -18.812 0.578 2.986 1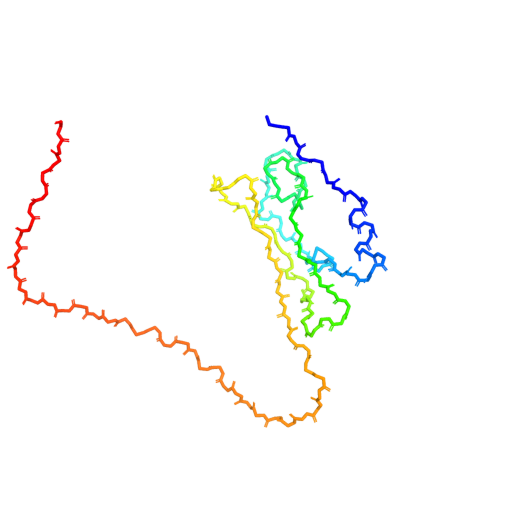.00 94.44 89 ARG A CA 1
ATOM 679 C C . ARG A 1 89 ? -19.568 -0.352 3.931 1.00 94.44 89 ARG A C 1
ATOM 681 O O . ARG A 1 89 ? -20.397 -1.136 3.480 1.00 94.44 89 ARG A O 1
ATOM 688 N N . VAL A 1 90 ? -19.283 -0.258 5.221 1.00 87.88 90 VAL A N 1
ATOM 689 C CA . VAL A 1 90 ? -20.025 -0.944 6.276 1.00 87.88 90 VAL A CA 1
ATOM 690 C C . VAL A 1 90 ? -21.049 0.043 6.818 1.00 87.88 90 VAL A C 1
ATOM 692 O O . VAL A 1 90 ? -20.690 1.014 7.484 1.00 87.88 90 VAL A O 1
ATOM 695 N N . ASP A 1 91 ? -22.315 -0.179 6.480 1.00 81.00 91 ASP A N 1
ATOM 696 C CA . ASP A 1 91 ? -23.423 0.621 6.991 1.00 81.00 91 ASP A CA 1
ATOM 697 C C . ASP A 1 91 ? -23.778 0.165 8.416 1.00 81.00 91 ASP A C 1
ATOM 699 O O . ASP A 1 91 ? -23.943 -1.023 8.688 1.00 81.00 91 ASP A O 1
ATOM 703 N N . SER A 1 92 ? -23.889 1.116 9.343 1.00 63.88 92 SER A N 1
ATOM 704 C CA . SER A 1 92 ? -24.070 0.852 10.777 1.00 63.88 92 SER A CA 1
ATOM 705 C C . SER A 1 92 ? -25.521 0.570 11.203 1.00 63.88 92 SER A C 1
ATOM 707 O O . SER A 1 92 ? -25.829 0.696 12.387 1.00 63.88 92 SER A O 1
ATOM 709 N N . SER A 1 93 ? -26.440 0.224 10.291 1.00 57.56 93 SER A N 1
ATOM 710 C CA . SER A 1 93 ? -27.849 -0.011 10.644 1.00 57.56 93 SER A CA 1
ATOM 711 C C . SER A 1 93 ? -28.508 -1.166 9.873 1.00 57.56 93 SER A C 1
ATOM 713 O O . SER A 1 93 ? -28.374 -1.258 8.652 1.00 57.56 93 SER A O 1
ATOM 715 N N . PRO A 1 94 ? -29.314 -2.024 10.538 1.00 53.19 94 PRO A N 1
ATOM 716 C CA . PRO A 1 94 ? -30.312 -2.841 9.864 1.00 53.19 94 PRO A CA 1
ATOM 717 C C . PRO A 1 94 ? -31.534 -1.959 9.580 1.00 53.19 94 PRO A C 1
ATOM 719 O O . PRO A 1 94 ? -32.561 -2.054 10.245 1.00 53.19 94 PRO A O 1
ATOM 722 N N . GLN A 1 95 ? -31.422 -1.042 8.622 1.00 44.59 95 GLN A N 1
ATOM 723 C CA . GLN A 1 95 ? -32.557 -0.239 8.171 1.00 44.59 95 GLN A CA 1
ATOM 724 C C . GLN A 1 95 ? -32.804 -0.493 6.688 1.00 44.59 95 GLN A C 1
ATOM 726 O O . GLN A 1 95 ? -32.202 0.111 5.812 1.00 44.59 95 GLN A O 1
ATOM 731 N N . GLN A 1 96 ? -33.712 -1.446 6.471 1.00 38.78 96 GLN A N 1
ATOM 732 C CA . GLN A 1 96 ? -34.640 -1.535 5.348 1.00 38.78 96 GLN A CA 1
ATOM 733 C C . GLN A 1 96 ? -34.039 -1.342 3.949 1.00 38.78 96 GLN A C 1
ATOM 735 O O . GLN A 1 96 ? -33.958 -0.250 3.396 1.00 38.78 96 GLN A O 1
ATOM 740 N N . TYR A 1 97 ? -33.723 -2.484 3.343 1.00 47.19 97 TYR A N 1
ATOM 741 C CA . TYR A 1 97 ? -34.199 -2.879 2.017 1.00 47.19 97 TYR A CA 1
ATOM 742 C C . TYR A 1 97 ? -34.781 -1.749 1.149 1.00 47.19 97 TYR A C 1
ATOM 744 O O . TYR A 1 97 ? -35.991 -1.585 1.028 1.00 47.19 97 TYR A O 1
ATOM 752 N N . VAL A 1 98 ? -33.917 -1.040 0.429 1.00 40.06 98 VAL A N 1
ATOM 753 C CA . VAL A 1 98 ? -34.289 -0.537 -0.891 1.00 40.06 98 VAL A CA 1
ATOM 754 C C . VAL A 1 98 ? -33.153 -0.905 -1.821 1.00 40.06 98 VAL A C 1
ATOM 756 O O . VAL A 1 98 ? -32.078 -0.310 -1.781 1.00 40.06 98 VAL A O 1
ATOM 759 N N . HIS A 1 99 ? -33.396 -1.906 -2.668 1.00 43.72 99 HIS A N 1
ATOM 760 C CA . HIS A 1 99 ? -32.612 -2.161 -3.868 1.00 43.72 99 HIS A CA 1
ATOM 761 C C . HIS A 1 99 ? -32.498 -0.863 -4.676 1.00 43.72 99 HIS A C 1
ATOM 763 O O . HIS A 1 99 ? -33.291 -0.591 -5.581 1.00 43.72 99 HIS A O 1
ATOM 769 N N . ARG A 1 100 ? -31.482 -0.048 -4.393 1.00 45.72 100 ARG A N 1
ATOM 770 C CA . ARG A 1 100 ? -31.084 1.036 -5.277 1.00 45.72 100 ARG A CA 1
ATOM 771 C C . ARG A 1 100 ? -30.354 0.357 -6.423 1.00 45.72 100 ARG A C 1
ATOM 773 O O . ARG A 1 100 ? -29.139 0.203 -6.400 1.00 45.72 100 ARG A O 1
ATOM 780 N N . LYS A 1 101 ? -31.136 -0.148 -7.386 1.00 44.25 101 LYS A N 1
ATOM 781 C CA . LYS A 1 101 ? -30.646 -0.689 -8.655 1.00 44.25 101 LYS A CA 1
ATOM 782 C C . LYS A 1 101 ? -29.545 0.246 -9.144 1.00 44.25 101 LYS A C 1
ATOM 784 O O . LYS A 1 101 ? -29.832 1.393 -9.493 1.00 44.25 101 LYS A O 1
ATOM 789 N N . GLN A 1 102 ? -28.301 -0.228 -9.130 1.00 46.31 102 GLN A N 1
ATOM 790 C CA . GLN A 1 102 ? -27.195 0.440 -9.797 1.00 46.31 102 GLN A CA 1
ATOM 791 C C . GLN A 1 102 ? -27.623 0.608 -11.256 1.00 46.31 102 GLN A C 1
ATOM 793 O O . GLN A 1 102 ? -27.653 -0.350 -12.031 1.00 46.31 102 GLN A O 1
ATOM 798 N N . LYS A 1 103 ? -28.041 1.820 -11.634 1.00 49.47 103 LYS A N 1
ATOM 799 C CA . LYS A 1 103 ? -28.219 2.156 -13.041 1.00 49.47 103 LYS A CA 1
ATOM 800 C C . LYS A 1 103 ? -26.823 2.088 -13.645 1.00 49.47 103 LYS A C 1
ATOM 802 O O . LYS A 1 103 ? -26.016 2.984 -13.418 1.00 49.47 103 LYS A O 1
ATOM 807 N N . LYS A 1 104 ? -26.540 1.008 -14.381 1.00 56.12 104 LYS A N 1
ATOM 808 C CA . LYS A 1 104 ? -25.379 0.928 -15.273 1.00 56.12 104 LYS A CA 1
ATOM 809 C C . LYS A 1 104 ? -25.322 2.241 -16.068 1.00 56.12 104 LYS A C 1
ATOM 811 O O . LYS A 1 104 ? -26.354 2.608 -16.645 1.00 56.12 104 LYS A O 1
ATOM 816 N N . PRO A 1 105 ? -24.192 2.964 -16.105 1.00 55.66 105 PRO A N 1
ATOM 817 C CA . PRO A 1 105 ? -24.079 4.111 -16.990 1.00 55.66 105 PRO A CA 1
ATOM 818 C C . PRO A 1 105 ? -24.244 3.598 -18.424 1.00 55.66 105 PRO A C 1
ATOM 820 O O . PRO A 1 105 ? -23.429 2.825 -18.922 1.00 55.66 105 PRO A O 1
ATOM 823 N N . LYS A 1 106 ? -25.351 3.966 -19.079 1.00 54.16 106 LYS A N 1
ATOM 824 C CA . LYS A 1 106 ? -25.527 3.720 -20.511 1.00 54.16 106 LYS A CA 1
ATOM 825 C C . LYS A 1 106 ? -24.501 4.594 -21.227 1.00 54.16 106 LYS A C 1
ATOM 827 O O . LYS A 1 106 ? -24.678 5.809 -21.276 1.00 54.16 106 LYS A O 1
ATOM 832 N N . GLN A 1 107 ? -23.444 3.996 -21.773 1.00 58.12 107 GLN A N 1
ATOM 833 C CA . GLN A 1 107 ? -22.614 4.664 -22.771 1.00 58.12 107 GLN A CA 1
ATOM 834 C C . GLN A 1 107 ? -23.515 5.020 -23.957 1.00 58.12 107 GLN A C 1
ATOM 836 O O . GLN A 1 107 ? -23.913 4.160 -24.740 1.00 58.12 107 GLN A O 1
ATOM 841 N N . LYS A 1 108 ? -23.896 6.292 -24.056 1.00 55.34 108 LYS A N 1
ATOM 842 C CA . LYS A 1 108 ? -24.604 6.818 -25.218 1.00 55.34 108 LYS A CA 1
ATOM 843 C C . LYS A 1 108 ? -23.527 7.237 -26.216 1.00 55.34 108 LYS A C 1
ATOM 845 O O . LYS A 1 108 ? -23.009 8.344 -26.139 1.00 55.34 108 LYS A O 1
ATOM 850 N N . VAL A 1 109 ? -23.140 6.321 -27.102 1.00 61.81 109 VAL A N 1
ATOM 851 C CA . VAL A 1 109 ? -22.284 6.653 -28.247 1.00 61.81 109 VAL A CA 1
ATOM 852 C C . VAL A 1 109 ? -23.093 7.580 -29.150 1.00 61.81 109 VAL A C 1
ATOM 854 O O . VAL A 1 109 ? -24.059 7.157 -29.783 1.00 61.81 109 VAL A O 1
ATOM 857 N N . VAL A 1 110 ? -22.749 8.866 -29.161 1.00 59.47 110 VAL A N 1
ATOM 858 C CA . VAL A 1 110 ? -23.337 9.832 -30.091 1.00 59.47 110 VAL A CA 1
ATOM 859 C C . VAL A 1 110 ? -22.554 9.733 -31.396 1.00 59.47 110 VAL A C 1
ATOM 861 O O . VAL A 1 110 ? -21.385 10.102 -31.462 1.00 59.47 110 VAL A O 1
ATOM 864 N N . LYS A 1 111 ? -23.198 9.194 -32.435 1.00 53.19 111 LYS A N 1
ATOM 865 C CA . LYS A 1 111 ? -22.665 9.156 -33.798 1.00 53.19 111 LYS A CA 1
ATOM 866 C C . LYS A 1 111 ? -22.717 10.576 -34.364 1.00 53.19 111 LYS A C 1
ATOM 868 O O . LYS A 1 111 ? -23.786 11.047 -34.745 1.00 53.19 111 LYS A O 1
ATOM 873 N N . ILE A 1 112 ? -21.580 11.269 -34.377 1.00 54.53 112 ILE A N 1
ATOM 874 C CA . ILE A 1 112 ? -21.473 12.604 -34.972 1.00 54.53 112 ILE A CA 1
ATOM 875 C C . ILE A 1 112 ? -21.658 12.444 -36.482 1.00 54.53 112 ILE A C 1
ATOM 877 O O . ILE A 1 112 ? -20.775 11.954 -37.180 1.00 54.53 112 ILE A O 1
ATOM 881 N N . THR A 1 113 ? -22.834 12.824 -36.975 1.00 53.38 113 THR A N 1
ATOM 882 C CA . THR A 1 113 ? -23.114 12.936 -38.406 1.00 53.38 113 THR A CA 1
ATOM 883 C C . THR A 1 113 ? -23.265 14.420 -38.692 1.00 53.38 113 THR A C 1
ATOM 885 O O . THR A 1 113 ? -24.338 14.979 -38.503 1.00 53.38 113 THR A O 1
ATOM 888 N N . HIS A 1 114 ? -22.178 15.072 -39.100 1.00 46.84 114 HIS A N 1
ATOM 889 C CA . HIS A 1 114 ? -22.253 16.393 -39.714 1.00 46.84 114 HIS A CA 1
ATOM 890 C C . HIS A 1 114 ? -21.653 16.297 -41.111 1.00 46.84 114 HIS A C 1
ATOM 892 O O . HIS A 1 114 ? -20.444 16.333 -41.319 1.00 46.84 114 HIS A O 1
ATOM 898 N N . SER A 1 115 ? -22.550 16.116 -42.073 1.00 56.12 115 SER A N 1
ATOM 899 C CA . SER A 1 115 ? -22.327 16.431 -43.471 1.00 56.12 115 SER A CA 1
ATOM 900 C C . SER A 1 115 ? -22.123 17.940 -43.613 1.00 56.12 115 SER A C 1
ATOM 902 O O . SER A 1 115 ? -23.101 18.679 -43.600 1.00 56.12 115 SER A O 1
ATOM 904 N N . SER A 1 116 ? -20.878 18.391 -43.750 1.00 49.31 116 SER A N 1
ATOM 905 C CA . SER A 1 116 ? -20.517 19.550 -44.582 1.00 49.31 116 SER A CA 1
ATOM 906 C C . SER A 1 116 ? -19.014 19.805 -44.516 1.00 49.31 116 SER A C 1
ATOM 908 O O . SER A 1 116 ? -18.426 19.942 -43.448 1.00 49.31 116 SER A O 1
ATOM 910 N N . SER A 1 117 ? -18.423 19.857 -45.703 1.00 54.41 117 SER A N 1
ATOM 911 C CA . SER A 1 117 ? -17.009 20.021 -46.018 1.00 54.41 117 SER A CA 1
ATOM 912 C C . SER A 1 117 ? -16.455 21.407 -45.659 1.00 54.41 117 SER A C 1
ATOM 914 O O . SER A 1 117 ? -16.923 22.404 -46.201 1.00 54.41 117 SER A O 1
ATOM 916 N N . SER A 1 118 ? -15.340 21.449 -44.927 1.00 52.53 118 SER A N 1
ATOM 917 C CA . SER A 1 118 ? -14.251 22.396 -45.202 1.00 52.53 118 SER A CA 1
ATOM 918 C C . SER A 1 118 ? -12.901 21.734 -44.896 1.00 52.53 118 SER A C 1
ATOM 920 O O . SER A 1 118 ? -12.620 21.287 -43.786 1.00 52.53 118 SER A O 1
ATOM 922 N N . ARG A 1 119 ? -12.071 21.577 -45.934 1.00 48.75 119 ARG A N 1
ATOM 923 C CA . ARG A 1 119 ? -10.727 20.992 -45.840 1.00 48.75 119 ARG A CA 1
ATOM 924 C C . ARG A 1 119 ? -9.783 22.010 -45.193 1.00 48.75 119 ARG A C 1
ATOM 926 O O . ARG A 1 119 ? -9.419 22.988 -45.837 1.00 48.75 119 ARG A O 1
ATOM 933 N N . GLY A 1 120 ? -9.368 21.770 -43.952 1.00 46.09 120 GLY A N 1
ATOM 934 C CA . GLY A 1 120 ? -8.25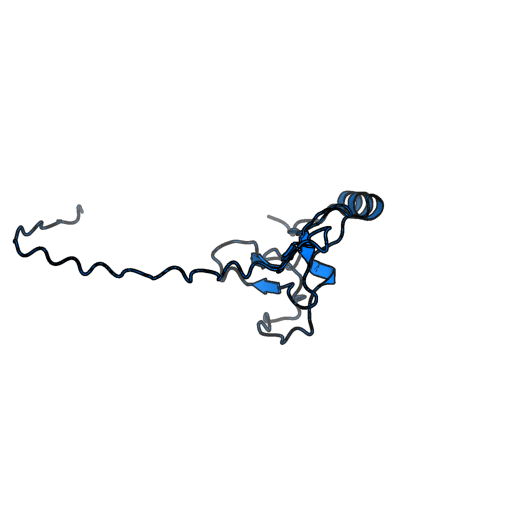6 22.480 -43.315 1.00 46.09 120 GLY A CA 1
ATOM 935 C C . GLY A 1 120 ? -6.946 21.727 -43.545 1.00 46.09 120 GLY A C 1
ATOM 936 O O . GLY A 1 120 ? -6.726 20.679 -42.945 1.00 46.09 120 GLY A O 1
ATOM 937 N N . ILE A 1 121 ? -6.098 22.233 -44.439 1.00 56.22 121 ILE A N 1
ATOM 938 C CA . ILE A 1 121 ? -4.750 21.707 -44.697 1.00 56.22 121 ILE A CA 1
ATOM 939 C C . ILE A 1 121 ? -3.804 22.292 -43.642 1.00 56.22 121 ILE A C 1
ATOM 941 O O . ILE A 1 121 ? -3.612 23.505 -43.607 1.00 56.22 121 ILE A O 1
ATOM 945 N N . TRP A 1 122 ? -3.182 21.447 -42.819 1.00 51.50 122 TRP A N 1
ATOM 946 C CA . TRP A 1 122 ? -2.101 21.858 -41.917 1.00 51.50 122 TRP A CA 1
ATOM 947 C C . TRP A 1 122 ? -0.755 21.555 -42.576 1.00 51.50 122 TRP A C 1
ATOM 949 O O . TRP A 1 122 ? -0.439 20.397 -42.845 1.00 51.50 122 TRP A O 1
ATOM 959 N N . LYS A 1 123 ? 0.031 22.597 -42.868 1.00 50.12 123 LYS A N 1
ATOM 960 C CA . LYS A 1 123 ? 1.429 22.446 -43.296 1.00 50.12 123 LYS A CA 1
ATOM 961 C C . LYS A 1 123 ? 2.330 22.340 -42.057 1.00 50.12 123 LYS A C 1
ATOM 963 O O . LYS A 1 123 ? 2.161 23.155 -41.151 1.00 50.12 123 LYS A O 1
ATOM 968 N N . PRO A 1 124 ? 3.293 21.405 -42.010 1.00 49.78 124 PRO A N 1
ATOM 969 C CA . PRO A 1 124 ? 4.324 21.409 -40.981 1.00 49.78 124 PRO A CA 1
ATOM 970 C C . PRO A 1 124 ? 5.334 22.533 -41.258 1.00 49.78 124 PRO A C 1
ATOM 972 O O . PRO A 1 124 ? 5.793 22.696 -42.389 1.00 49.78 124 PRO A O 1
ATOM 975 N N . GLN A 1 125 ? 5.654 23.321 -40.230 1.00 47.62 125 GLN A N 1
ATOM 976 C CA . GLN A 1 125 ? 6.786 24.249 -40.257 1.00 47.62 125 GLN A CA 1
ATOM 977 C C . GLN A 1 125 ? 8.087 23.437 -40.247 1.00 47.62 125 GLN A C 1
ATOM 979 O O . GLN A 1 125 ? 8.228 22.516 -39.442 1.00 47.62 125 GLN A O 1
ATOM 984 N N . THR A 1 126 ? 8.989 23.762 -41.171 1.00 45.62 126 THR A N 1
ATOM 985 C CA . THR A 1 126 ? 10.408 23.375 -41.129 1.00 45.62 126 THR A CA 1
ATOM 986 C C . THR A 1 126 ? 11.195 24.572 -40.631 1.00 45.62 126 THR A C 1
ATOM 988 O O . THR A 1 126 ? 10.796 25.698 -41.014 1.00 45.62 126 THR A O 1
#

Secondary structure (DSSP, 8-state):
-PPPPP-HHHHHHHHHTTPEEGGGGB---------TTT--TT--BTTS------EE-TT-SEEEPTBBBEEE--TTS-SBPEEE--EEE--S------------------------------PPP-

Sequence (126 aa):
MGKPTPKAEVMKYLKSQKYTDGKDYAGECESVVMIAKGQSVQGTCKYGTRVDYILASSDSQYKFIPGSYSVYSSKGTSDHHIVKVDVVRVDSSPQQYVHRKQKKPKQKVVKITHSSSSRGIWKPQT

Foldseek 3Di:
DDDDDEPVVVVVVVVVQVKDWLVVQAAPDPCPDPPPPDQDQQQFFLVNHNDDTDIDGPPDQKDWHRNFWHWAQPVPPDRGTDTDTDIDGNDPDPDDDDCPPPPDPPPPPDDDDDPDDDDDDDDDDD

Radius of gyration: 23.1 Å; Cα contacts (8 Å, |Δi|>4): 136; chains: 1; bounding box: 54×40×63 Å

Mean predicted aligned error: 15.16 Å

InterPro domains:
  IPR036691 Endonuclease/exonuclease/phosphatase superfamily [SSF56219] (19-87)
  IPR051916 GPI-anchor maturation lipid remodeler [PTHR14859] (1-96)

Organis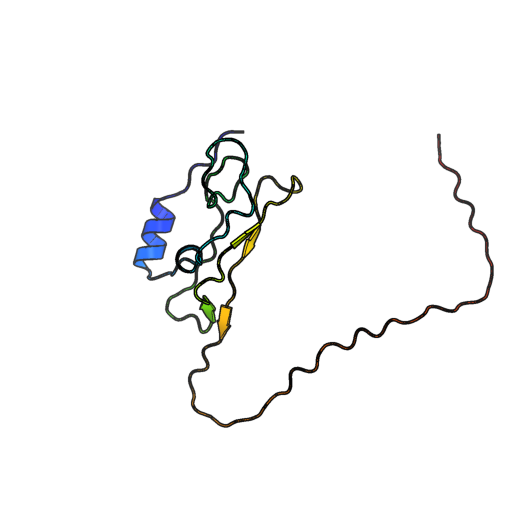m: NCBI:txid185542

Solvent-accessible surface area (backbone atoms only — not comparable to full-atom values): 8492 Å² total; per-residue (Å²): 137,79,78,78,78,68,66,62,69,57,56,53,50,42,48,74,68,48,39,44,56,40,74,82,22,44,42,91,72,76,75,85,68,80,55,82,80,89,58,61,84,72,32,26,31,78,77,44,39,57,80,75,84,59,72,40,56,74,84,48,51,54,41,74,40,78,46,42,27,46,69,44,80,43,84,77,79,44,66,45,39,48,78,47,61,45,70,44,77,61,76,95,65,98,71,74,94,67,88,74,72,78,74,72,83,76,83,75,83,76,82,87,79,77,92,76,93,78,92,82,84,82,79,82,87,128